Protein AF-A0A850T6Z0-F1 (afdb_monomer_lite)

Secondary structure (DSSP, 8-state):
-EE-TTT---TTHHHHHHHHHHHS-EEEEEEEET-----TT-EEEEEEPSSSS-EEEEEEEESS--EEEE-SSHHHHHTT-EEEEEEEEEEEE-SS-SEES---TT-------------

Foldseek 3Di:
DEDECVVDPDPCQVVQQVCLVVVQWDKDKDFPAPDQPADFQDKDWYWYDDDPQTATFWIWTFHDGWDWDADPDPVSSVVVDTTTITIIIISGGHPGHPGGPDDPPPPPPPPPPDDDDDD

pLDDT: mean 87.91, std 16.51, range [40.75, 98.62]

InterPro domains:
  IPR015947 PUA-like superfamily [SSF88697] (1-88)

Structure (mmCIF, N/CA/C/O backbone):
data_AF-A0A850T6Z0-F1
#
_entry.id   AF-A0A850T6Z0-F1
#
loop_
_atom_site.group_PDB
_atom_site.id
_atom_site.type_symbol
_atom_site.label_atom_id
_atom_site.label_alt_id
_atom_site.label_comp_id
_atom_site.label_asym_id
_atom_site.label_entity_id
_atom_site.label_seq_id
_atom_site.pdbx_PDB_ins_code
_atom_site.Cartn_x
_atom_site.Cartn_y
_atom_site.Cartn_z
_atom_site.occupancy
_atom_site.B_iso_or_equiv
_atom_site.auth_seq_id
_atom_site.auth_comp_id
_atom_site.auth_asym_id
_atom_site.auth_atom_id
_atom_site.pdbx_PDB_model_num
ATOM 1 N N . MET A 1 1 ? -3.749 -6.190 -0.958 1.00 91.56 1 MET A N 1
ATOM 2 C CA . MET A 1 1 ? -2.468 -5.485 -0.716 1.00 91.56 1 MET A CA 1
ATOM 3 C C . MET A 1 1 ? -2.176 -5.512 0.775 1.00 91.56 1 MET A C 1
ATOM 5 O O . MET A 1 1 ? -3.114 -5.726 1.536 1.00 91.56 1 MET A O 1
ATOM 9 N N . ALA A 1 2 ? -0.925 -5.341 1.208 1.00 94.94 2 ALA A N 1
ATOM 10 C CA . ALA A 1 2 ? -0.590 -5.418 2.630 1.00 94.94 2 ALA A CA 1
ATOM 11 C C . ALA A 1 2 ? 0.455 -4.383 3.056 1.00 94.94 2 ALA A C 1
ATOM 13 O O . ALA A 1 2 ? 1.305 -3.999 2.256 1.00 94.94 2 ALA A O 1
ATOM 14 N N . TRP A 1 3 ? 0.387 -3.993 4.326 1.00 94.50 3 TRP A N 1
ATOM 15 C CA . TRP A 1 3 ? 1.356 -3.157 5.025 1.00 94.50 3 TRP A CA 1
ATOM 16 C C . TRP A 1 3 ? 1.671 -3.777 6.388 1.00 94.50 3 TRP A C 1
ATOM 18 O O . TRP A 1 3 ? 0.767 -4.249 7.071 1.00 94.50 3 TRP A O 1
ATOM 28 N N . ASN A 1 4 ? 2.937 -3.773 6.795 1.00 94.19 4 ASN A N 1
ATOM 29 C CA . ASN A 1 4 ? 3.382 -4.228 8.105 1.00 94.19 4 ASN A CA 1
ATOM 30 C C . ASN A 1 4 ? 4.110 -3.083 8.831 1.00 94.19 4 ASN A C 1
ATOM 32 O O . ASN A 1 4 ? 5.269 -2.817 8.503 1.00 94.19 4 ASN A O 1
ATOM 36 N N . PRO A 1 5 ? 3.478 -2.440 9.830 1.00 93.25 5 PRO A N 1
ATOM 37 C CA . PRO A 1 5 ? 4.073 -1.310 10.542 1.00 93.25 5 PRO A CA 1
ATOM 38 C C . PRO A 1 5 ? 5.343 -1.669 11.321 1.00 93.25 5 PRO A C 1
ATOM 40 O O . PRO A 1 5 ? 6.142 -0.782 11.595 1.00 93.25 5 PRO A O 1
ATOM 43 N N . SER A 1 6 ? 5.562 -2.945 11.675 1.00 91.88 6 SER A N 1
ATOM 44 C CA . SER A 1 6 ? 6.793 -3.354 12.371 1.00 91.88 6 SER A CA 1
ATOM 45 C C . SER A 1 6 ? 7.993 -3.512 11.441 1.00 91.88 6 SER A C 1
ATOM 47 O O . SER A 1 6 ? 9.121 -3.611 11.915 1.00 91.88 6 SER A O 1
ATOM 49 N N . ARG A 1 7 ? 7.760 -3.563 10.124 1.00 90.12 7 ARG A N 1
ATOM 50 C CA . ARG A 1 7 ? 8.812 -3.701 9.109 1.00 90.12 7 ARG A CA 1
ATOM 51 C C . ARG A 1 7 ? 8.993 -2.439 8.279 1.00 90.12 7 ARG A C 1
ATOM 53 O O . ARG A 1 7 ? 10.107 -2.170 7.842 1.00 90.12 7 ARG A O 1
ATOM 60 N N . TRP A 1 8 ? 7.913 -1.697 8.037 1.00 89.06 8 TRP A N 1
ATOM 61 C CA . TRP A 1 8 ? 7.896 -0.575 7.101 1.00 89.06 8 TRP A CA 1
ATOM 62 C C . TRP A 1 8 ? 7.162 0.608 7.720 1.00 89.06 8 TRP A C 1
ATOM 64 O O . TRP A 1 8 ? 5.950 0.552 7.944 1.00 89.06 8 TRP A O 1
ATOM 74 N N . SER A 1 9 ? 7.894 1.687 7.985 1.00 89.62 9 SER A N 1
ATOM 75 C CA . SER A 1 9 ? 7.298 2.949 8.409 1.00 89.62 9 SER A CA 1
ATOM 76 C C . SER A 1 9 ? 6.499 3.571 7.263 1.00 89.62 9 SER A C 1
ATOM 78 O O . SER A 1 9 ? 6.878 3.486 6.096 1.00 89.62 9 SER A O 1
ATOM 80 N N . TRP A 1 10 ? 5.374 4.199 7.603 1.00 92.38 10 TRP A N 1
ATOM 81 C CA . TRP A 1 10 ? 4.542 4.937 6.655 1.00 92.38 10 TRP A CA 1
ATOM 82 C C . TRP A 1 10 ? 4.304 6.343 7.195 1.00 92.38 10 TRP A C 1
ATOM 84 O O . TRP A 1 10 ? 3.271 6.652 7.786 1.00 92.38 10 TRP A O 1
ATOM 94 N N . ASN A 1 11 ? 5.326 7.182 7.049 1.00 93.12 11 ASN A N 1
ATOM 95 C CA . ASN A 1 11 ? 5.377 8.494 7.696 1.00 93.12 11 ASN A CA 1
ATOM 96 C C . ASN A 1 11 ? 4.278 9.445 7.195 1.00 93.12 11 ASN A C 1
ATOM 98 O O . ASN A 1 11 ? 3.772 10.250 7.969 1.00 93.12 11 ASN A O 1
ATOM 102 N N . SER A 1 12 ? 3.870 9.310 5.931 1.00 95.44 12 SER A N 1
ATOM 103 C CA . SER A 1 12 ? 2.843 10.131 5.279 1.00 95.44 12 SER A CA 1
ATOM 104 C C . SER A 1 12 ? 1.402 9.673 5.537 1.00 95.44 12 SER A C 1
ATOM 106 O O . SER A 1 12 ? 0.475 10.3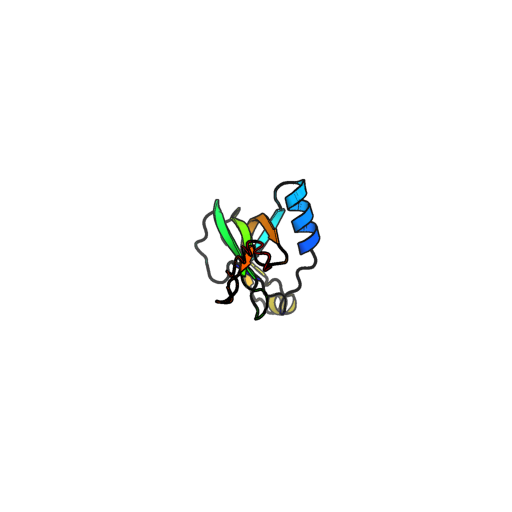31 5.069 1.00 95.44 12 SER A O 1
ATOM 108 N N . LEU A 1 13 ? 1.170 8.581 6.280 1.00 96.56 13 LEU A N 1
ATOM 109 C CA . LEU A 1 13 ? -0.177 8.016 6.448 1.00 96.56 13 LEU A CA 1
ATOM 110 C C . LEU A 1 13 ? -1.177 9.032 7.031 1.00 96.56 13 LEU A C 1
ATOM 112 O O . LEU A 1 13 ? -2.327 9.084 6.602 1.00 96.56 13 LEU A O 1
ATOM 116 N N . ASN A 1 14 ? -0.758 9.861 7.992 1.00 97.50 14 ASN A N 1
ATOM 117 C CA . ASN A 1 14 ? -1.635 10.871 8.600 1.00 97.50 14 ASN A CA 1
ATOM 118 C C . ASN A 1 14 ? -2.057 11.940 7.596 1.00 97.50 14 ASN A C 1
ATOM 120 O O . ASN A 1 14 ? -3.243 12.252 7.489 1.00 97.50 14 ASN A O 1
ATOM 124 N N . ASP A 1 15 ? -1.088 12.454 6.846 1.00 98.06 15 ASP A N 1
ATOM 125 C CA . ASP A 1 15 ? -1.303 13.499 5.850 1.00 98.06 15 ASP A CA 1
ATOM 126 C C . ASP A 1 15 ? -2.204 12.981 4.730 1.00 98.06 15 ASP A C 1
ATOM 128 O O . ASP A 1 15 ? -3.096 13.680 4.259 1.00 98.06 15 ASP A O 1
ATOM 132 N N . GLN A 1 16 ? -2.035 11.715 4.351 1.00 98.25 16 GLN A N 1
ATOM 133 C CA . GLN A 1 16 ? -2.876 11.043 3.367 1.00 98.25 16 GLN A CA 1
ATOM 134 C C . GLN A 1 16 ? -4.307 10.825 3.860 1.00 98.25 16 GLN A C 1
ATOM 136 O O . GLN A 1 16 ? -5.246 11.035 3.095 1.00 98.25 16 GLN A O 1
ATOM 141 N N . ILE A 1 17 ? -4.504 10.456 5.131 1.00 98.50 17 ILE A N 1
ATOM 142 C CA . ILE A 1 17 ? -5.843 10.379 5.735 1.00 98.50 17 ILE A CA 1
ATOM 143 C C . ILE A 1 17 ? -6.518 11.756 5.687 1.00 98.50 17 ILE A C 1
ATOM 145 O O . ILE A 1 17 ? -7.659 11.864 5.236 1.00 98.50 17 ILE A O 1
ATOM 149 N N . GLN A 1 18 ? -5.809 12.818 6.077 1.00 98.31 18 GLN A N 1
ATOM 150 C CA . GLN A 1 18 ? -6.323 14.187 6.009 1.00 98.31 18 GLN A CA 1
ATOM 151 C C . GLN A 1 18 ? -6.598 14.626 4.561 1.00 98.31 18 GLN A C 1
ATOM 153 O O . GLN A 1 18 ? -7.607 15.274 4.269 1.00 98.31 18 GLN A O 1
ATOM 158 N N . GLN A 1 19 ? -5.737 14.245 3.620 1.00 98.25 19 GLN A N 1
ATOM 159 C CA . GLN A 1 19 ? -5.934 14.511 2.201 1.00 98.25 19 GLN A CA 1
ATOM 160 C C . GLN A 1 19 ? -7.182 13.805 1.668 1.00 98.25 19 GLN A C 1
ATOM 162 O O . GLN A 1 19 ? -7.952 14.414 0.933 1.00 98.25 19 GLN A O 1
ATOM 167 N N . ILE A 1 20 ? -7.421 12.550 2.043 1.00 98.44 20 ILE A N 1
ATOM 168 C CA . ILE A 1 20 ? -8.637 11.829 1.660 1.00 98.44 20 ILE A CA 1
ATOM 169 C C . ILE A 1 20 ? -9.873 12.529 2.235 1.00 98.44 20 ILE A C 1
ATOM 171 O O . ILE A 1 20 ? -10.848 12.712 1.516 1.00 98.44 20 ILE A O 1
ATOM 175 N N . GLN A 1 21 ? -9.831 12.976 3.491 1.00 97.75 21 GLN A N 1
ATOM 176 C CA . GLN A 1 21 ? -10.948 13.698 4.112 1.00 97.75 21 GLN A CA 1
ATOM 177 C C . GLN A 1 21 ? -11.267 15.026 3.409 1.00 97.75 21 GLN A C 1
ATOM 179 O O . GLN A 1 21 ? -12.425 15.424 3.351 1.00 97.75 21 GLN A O 1
ATOM 184 N N . THR A 1 22 ? -10.253 15.706 2.868 1.00 98.00 22 THR A N 1
ATOM 185 C CA . THR A 1 22 ? -10.403 17.035 2.248 1.00 98.00 22 THR A CA 1
ATOM 186 C C . THR A 1 22 ? -10.627 16.989 0.736 1.00 98.00 22 THR A C 1
ATOM 188 O O . THR A 1 22 ? -11.381 17.798 0.205 1.00 98.00 22 THR A O 1
ATOM 191 N N . LYS A 1 23 ? -9.984 16.054 0.029 1.00 98.06 23 LYS A N 1
ATOM 192 C CA . LYS A 1 23 ? -9.984 15.940 -1.442 1.00 98.06 23 LYS A CA 1
ATOM 193 C C . LYS A 1 23 ? -10.696 14.686 -1.961 1.00 98.06 23 LYS A C 1
ATOM 195 O O . LYS A 1 23 ? -10.796 14.493 -3.168 1.00 98.06 23 LYS A O 1
ATOM 200 N N . GLY A 1 24 ? -11.135 13.793 -1.076 1.00 97.88 24 GLY A N 1
ATOM 201 C CA . GLY A 1 24 ? -11.819 12.538 -1.404 1.00 97.88 24 GLY A CA 1
ATOM 202 C C . GLY A 1 24 ? -10.903 11.380 -1.817 1.00 97.88 24 GLY A C 1
ATOM 203 O O . GLY A 1 24 ? -11.358 10.235 -1.880 1.00 97.88 24 GLY A O 1
ATOM 204 N N . SER A 1 25 ? -9.622 11.638 -2.112 1.00 98.31 25 SER A N 1
ATOM 205 C CA . SER A 1 25 ? -8.655 10.584 -2.434 1.00 98.31 25 SER A CA 1
ATOM 206 C C . SER A 1 25 ? -7.190 11.025 -2.365 1.00 98.31 25 SER A C 1
ATOM 208 O O . SER A 1 25 ? -6.870 12.218 -2.368 1.00 98.31 25 SER A O 1
ATOM 210 N N . VAL A 1 26 ? -6.297 10.036 -2.360 1.00 98.31 26 VAL A N 1
ATOM 211 C CA . VAL A 1 26 ? -4.863 10.192 -2.623 1.00 98.31 26 VAL A CA 1
ATOM 212 C C . VAL A 1 26 ? -4.384 9.085 -3.559 1.00 98.31 26 VAL A C 1
ATOM 214 O O . VAL A 1 26 ? -4.935 7.984 -3.555 1.00 98.31 26 VAL A O 1
ATOM 217 N N . GLU A 1 27 ? -3.377 9.378 -4.376 1.00 97.75 27 GLU A N 1
ATOM 218 C CA . GLU A 1 27 ? -2.772 8.414 -5.293 1.00 97.75 27 GLU A CA 1
ATOM 219 C C . GLU A 1 27 ? -1.375 8.039 -4.810 1.00 97.75 27 GLU A C 1
ATOM 221 O O . GLU A 1 27 ? -0.574 8.913 -4.486 1.00 97.75 27 GLU A O 1
ATOM 226 N N . GLU A 1 28 ? -1.083 6.741 -4.757 1.00 94.94 28 GLU A N 1
ATOM 227 C CA . GLU A 1 28 ? 0.210 6.238 -4.301 1.00 94.94 28 GLU A CA 1
ATOM 228 C C . GLU A 1 28 ? 0.569 4.921 -5.003 1.00 94.94 28 GLU A C 1
ATOM 230 O O . GLU A 1 28 ? -0.314 4.080 -5.226 1.00 94.94 28 GLU A O 1
ATOM 235 N N . PRO A 1 29 ? 1.846 4.699 -5.369 1.00 94.50 29 PRO A N 1
ATOM 236 C CA . PRO A 1 29 ? 2.288 3.396 -5.837 1.00 94.50 29 PRO A CA 1
ATOM 237 C C . PRO A 1 29 ? 2.221 2.374 -4.702 1.00 94.50 29 PRO A C 1
ATOM 239 O O . PRO A 1 29 ? 2.697 2.607 -3.593 1.00 94.50 29 PRO A O 1
ATOM 242 N N . TRP A 1 30 ? 1.684 1.194 -4.995 1.00 95.31 30 TRP A N 1
ATOM 243 C CA . TRP A 1 30 ? 1.590 0.108 -4.031 1.00 95.31 30 TRP A CA 1
ATOM 244 C C . TRP A 1 30 ? 2.087 -1.211 -4.609 1.00 95.31 30 TRP A C 1
ATOM 246 O O . TRP A 1 30 ? 1.766 -1.575 -5.743 1.00 95.31 30 TRP A O 1
ATOM 256 N N . THR A 1 31 ? 2.849 -1.970 -3.814 1.00 93.62 31 THR A N 1
ATOM 257 C CA . THR A 1 31 ? 3.291 -3.311 -4.219 1.00 93.62 31 THR A CA 1
ATOM 258 C C . THR A 1 31 ? 2.115 -4.285 -4.279 1.00 93.62 31 THR A C 1
ATOM 260 O O . THR A 1 31 ? 1.356 -4.459 -3.321 1.00 93.62 31 THR A O 1
ATOM 263 N N . CYS A 1 32 ? 1.970 -4.966 -5.412 1.00 93.31 32 CYS A N 1
ATOM 264 C CA . CYS A 1 32 ? 0.978 -6.023 -5.609 1.00 93.31 32 CYS A CA 1
ATOM 265 C C . CYS A 1 32 ? 1.569 -7.429 -5.391 1.00 93.31 32 CYS A C 1
ATOM 267 O O . CYS A 1 32 ? 0.937 -8.436 -5.719 1.00 93.31 32 CYS A O 1
ATOM 269 N N . GLY A 1 33 ? 2.762 -7.509 -4.787 1.00 89.19 33 GLY A N 1
ATOM 270 C CA . GLY A 1 33 ? 3.467 -8.763 -4.543 1.00 89.19 33 GLY A CA 1
ATOM 271 C C . GLY A 1 33 ? 3.799 -9.472 -5.855 1.00 89.19 33 GLY A C 1
ATOM 272 O O . GLY A 1 33 ? 4.344 -8.870 -6.778 1.00 89.19 33 GLY A O 1
ATOM 273 N N . ASN A 1 34 ? 3.442 -10.753 -5.950 1.00 87.12 34 ASN A N 1
ATOM 274 C CA . ASN A 1 34 ? 3.704 -11.568 -7.139 1.00 87.12 34 ASN A CA 1
ATOM 275 C C . ASN A 1 34 ? 2.606 -11.476 -8.210 1.00 87.12 34 ASN A C 1
ATOM 277 O O . ASN A 1 34 ? 2.753 -12.091 -9.265 1.00 87.12 34 ASN A O 1
ATOM 281 N N . ARG A 1 35 ? 1.516 -10.733 -7.965 1.00 88.44 35 ARG A N 1
ATOM 282 C CA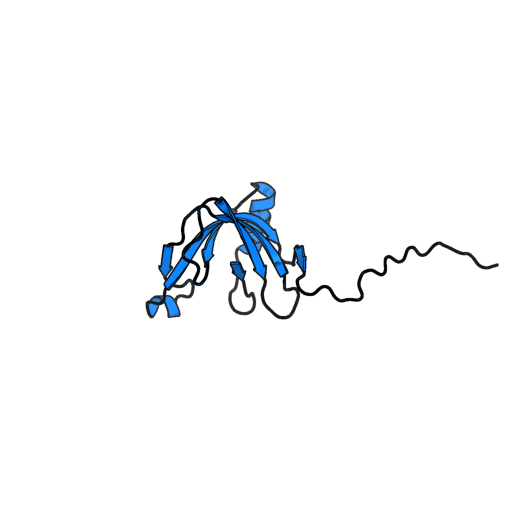 . ARG A 1 35 ? 0.428 -10.596 -8.939 1.00 88.44 35 ARG A CA 1
ATOM 283 C C . ARG A 1 35 ? 0.921 -9.826 -10.168 1.00 88.44 35 ARG A C 1
ATOM 285 O O . ARG A 1 35 ? 1.571 -8.793 -10.028 1.00 88.44 35 ARG A O 1
ATOM 292 N N . LYS A 1 36 ? 0.611 -10.341 -11.359 1.00 87.75 36 LYS A N 1
ATOM 293 C CA . LYS A 1 36 ? 0.944 -9.716 -12.657 1.00 87.75 36 LYS A CA 1
ATOM 294 C C . LYS A 1 36 ? -0.308 -9.332 -13.451 1.00 87.75 36 LYS A C 1
ATOM 296 O O . LYS A 1 36 ? -0.249 -8.492 -14.333 1.00 87.75 36 LYS A O 1
ATOM 301 N N . ASP A 1 37 ? -1.435 -9.916 -13.079 1.00 90.62 37 ASP A N 1
ATOM 302 C CA . ASP A 1 37 ? -2.769 -9.784 -13.644 1.00 90.62 37 ASP A CA 1
ATOM 303 C C . ASP A 1 37 ? -3.659 -8.975 -12.687 1.00 90.62 37 ASP A C 1
ATOM 305 O O . ASP A 1 37 ? -4.504 -9.491 -11.955 1.00 90.62 37 ASP A O 1
ATOM 309 N N . LEU A 1 38 ? -3.424 -7.664 -12.636 1.00 93.00 38 LEU A N 1
ATOM 310 C CA . LEU A 1 38 ? -4.265 -6.746 -11.870 1.00 93.00 38 LEU A CA 1
ATOM 311 C C . LEU A 1 38 ? -4.747 -5.610 -12.784 1.00 93.00 38 LEU A C 1
ATOM 313 O O . LEU A 1 38 ? -4.045 -4.608 -12.913 1.00 93.00 38 LEU A O 1
ATOM 317 N N . PRO A 1 39 ? -5.916 -5.764 -13.433 1.00 94.50 39 PRO A N 1
ATOM 318 C CA . PRO A 1 39 ? -6.437 -4.779 -14.378 1.00 94.50 39 PRO A CA 1
ATOM 319 C C . PRO A 1 39 ? -6.646 -3.400 -13.748 1.00 94.50 39 PRO A C 1
ATOM 321 O O . PRO A 1 39 ? -6.905 -3.293 -12.544 1.00 94.50 39 PRO A O 1
ATOM 324 N N . ILE A 1 40 ? -6.605 -2.350 -14.569 1.00 97.81 40 ILE A N 1
ATOM 325 C CA . ILE A 1 40 ? -7.012 -0.990 -14.181 1.00 97.81 40 ILE A CA 1
ATOM 326 C C . ILE A 1 40 ? -8.483 -1.004 -13.735 1.00 97.81 40 ILE A C 1
ATOM 328 O O . ILE A 1 40 ? -9.310 -1.705 -14.312 1.00 97.81 40 ILE A O 1
ATOM 332 N N . GLY A 1 41 ? -8.811 -0.246 -12.688 1.00 97.88 41 GLY A N 1
ATOM 333 C CA . GLY A 1 41 ? -10.159 -0.180 -12.115 1.00 97.88 41 GLY A CA 1
ATOM 334 C C . GLY A 1 41 ? -10.483 -1.297 -11.116 1.00 97.88 41 GLY A C 1
ATOM 335 O O . GLY A 1 41 ? -11.565 -1.293 -10.525 1.00 97.88 41 GLY A O 1
ATOM 336 N N . SER A 1 42 ? -9.554 -2.223 -10.862 1.00 97.31 42 SER A N 1
ATOM 337 C CA . SER A 1 42 ? -9.730 -3.282 -9.865 1.00 97.31 42 SER A CA 1
ATOM 338 C C . SER A 1 42 ? -9.915 -2.695 -8.469 1.00 97.31 42 SER A C 1
ATOM 340 O O . SER A 1 42 ? -9.119 -1.866 -8.022 1.00 97.31 42 SER A O 1
ATOM 342 N N . ARG A 1 43 ? -10.926 -3.177 -7.739 1.00 97.69 43 ARG A N 1
ATOM 343 C CA . ARG A 1 43 ? -11.107 -2.861 -6.318 1.00 97.69 43 ARG A CA 1
ATOM 344 C C . ARG A 1 43 ? -9.999 -3.511 -5.501 1.00 97.69 43 ARG A C 1
ATOM 346 O O . ARG A 1 43 ? -9.762 -4.713 -5.619 1.00 97.69 43 ARG A O 1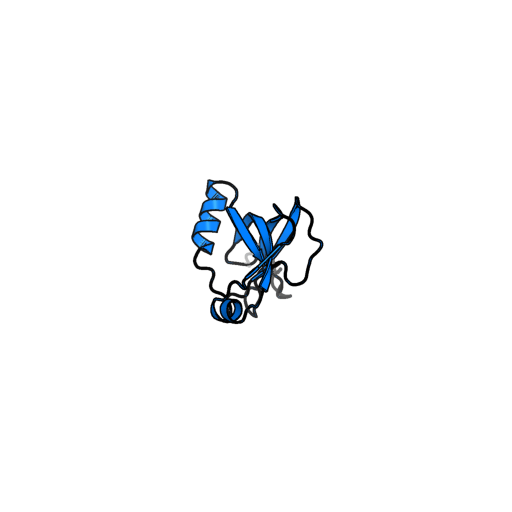
ATOM 353 N N . VAL A 1 44 ? -9.354 -2.733 -4.639 1.00 97.50 44 VAL A N 1
ATOM 354 C CA . VAL A 1 44 ? -8.293 -3.231 -3.761 1.00 97.50 44 VAL A CA 1
ATOM 355 C C . VAL A 1 44 ? -8.553 -2.868 -2.308 1.00 97.50 44 VAL A C 1
ATOM 357 O O . VAL A 1 44 ? -9.066 -1.794 -1.994 1.00 97.50 44 VAL A O 1
ATOM 360 N N . PHE A 1 45 ? -8.157 -3.785 -1.430 1.00 97.44 45 PHE A N 1
ATOM 361 C CA . PHE A 1 45 ? -8.175 -3.616 0.017 1.00 97.44 45 PHE A CA 1
ATOM 362 C C . PHE A 1 45 ? -6.745 -3.656 0.552 1.00 97.44 45 PHE A C 1
ATOM 364 O O . PHE A 1 45 ? -5.929 -4.498 0.134 1.00 97.44 45 PHE A O 1
ATOM 371 N N . LEU A 1 46 ? -6.452 -2.747 1.480 1.00 97.62 46 LEU A N 1
ATOM 372 C CA . LEU A 1 46 ? -5.184 -2.693 2.187 1.00 97.62 46 LEU A CA 1
ATOM 373 C C . LEU A 1 46 ? -5.314 -3.340 3.560 1.00 97.62 46 LEU A C 1
ATOM 375 O O . LEU A 1 46 ? -6.075 -2.879 4.408 1.00 97.62 46 LEU A O 1
ATOM 379 N N . PHE A 1 47 ? -4.541 -4.399 3.771 1.00 97.25 47 PHE A N 1
ATOM 380 C CA . PHE A 1 47 ? -4.499 -5.134 5.024 1.00 97.25 47 PHE A CA 1
ATOM 381 C C . PHE A 1 47 ? -3.294 -4.707 5.874 1.00 97.25 47 PHE A C 1
ATOM 383 O O . PHE A 1 47 ? -2.149 -4.844 5.439 1.00 97.25 47 PHE A O 1
ATOM 390 N N . LYS A 1 48 ? -3.540 -4.237 7.098 1.00 96.50 48 LYS A N 1
ATOM 391 C CA . LYS A 1 48 ? -2.520 -4.026 8.132 1.00 96.50 48 LYS A CA 1
ATOM 392 C C . LYS A 1 48 ? -2.171 -5.375 8.759 1.00 96.50 48 LYS A C 1
ATOM 394 O O . LYS A 1 48 ? -3.030 -6.022 9.350 1.00 96.50 48 LYS A O 1
ATOM 399 N N . GLN A 1 49 ? -0.926 -5.806 8.596 1.00 95.25 49 GLN A N 1
ATOM 400 C CA . GLN A 1 49 ? -0.350 -7.022 9.171 1.00 95.25 49 GLN A CA 1
ATOM 401 C C . GLN A 1 49 ? 0.143 -6.785 10.607 1.00 95.25 49 GLN A C 1
ATOM 403 O O . GLN A 1 49 ? 0.196 -5.654 11.085 1.00 95.25 49 GLN A O 1
ATOM 408 N N . GLY A 1 50 ? 0.549 -7.866 11.277 1.00 89.75 50 GLY A N 1
ATOM 409 C CA . GLY A 1 50 ? 1.036 -7.855 12.657 1.00 89.75 50 GLY A CA 1
ATOM 410 C C . GLY A 1 50 ? 0.136 -8.670 13.583 1.00 89.75 50 GLY A C 1
ATOM 411 O O . GLY A 1 50 ? -0.752 -9.383 13.121 1.00 89.75 50 GLY A O 1
ATOM 412 N N . THR A 1 51 ? 0.393 -8.588 14.888 1.00 76.62 51 THR A N 1
ATOM 413 C CA . THR A 1 51 ? -0.328 -9.359 15.919 1.00 76.62 51 THR A CA 1
ATOM 414 C C . THR A 1 51 ? -1.356 -8.540 16.696 1.00 76.62 51 THR A C 1
ATOM 416 O O . THR A 1 51 ? -2.225 -9.118 17.337 1.00 76.62 51 THR A O 1
ATOM 419 N N . LYS A 1 52 ? -1.288 -7.205 16.647 1.00 82.88 52 LYS A N 1
ATOM 420 C CA . LYS A 1 52 ? -2.246 -6.304 17.302 1.00 82.88 52 LYS A CA 1
ATOM 421 C C . LYS A 1 52 ? -2.918 -5.428 16.259 1.00 82.88 52 LYS A C 1
ATOM 423 O O . LYS A 1 52 ? -2.233 -4.908 15.381 1.00 82.88 52 LYS A O 1
ATOM 428 N N . GLN A 1 53 ? -4.238 -5.264 16.378 1.00 87.62 53 GLN A N 1
ATOM 429 C CA . GLN A 1 53 ? -5.036 -4.392 15.507 1.00 87.62 53 GLN A CA 1
ATOM 430 C C . GLN A 1 53 ? -4.742 -4.625 14.013 1.00 87.62 53 GLN A C 1
ATOM 432 O O . GLN A 1 53 ? -4.525 -3.680 13.251 1.00 87.62 53 GLN A O 1
ATOM 437 N N . ARG A 1 54 ? -4.679 -5.895 13.595 1.00 94.94 54 ARG A N 1
ATOM 438 C CA . ARG A 1 54 ? -4.584 -6.252 12.176 1.00 94.94 54 ARG A CA 1
ATOM 439 C C . ARG A 1 54 ? -5.971 -6.305 11.547 1.00 94.94 54 ARG A C 1
ATOM 441 O O . ARG A 1 54 ? -6.963 -6.601 12.214 1.00 94.94 54 ARG A O 1
ATOM 448 N N . GLY A 1 55 ? -6.040 -6.022 10.254 1.00 96.88 55 GLY A N 1
ATOM 449 C CA . GLY A 1 55 ? -7.299 -5.965 9.518 1.00 96.88 55 GLY A CA 1
ATOM 450 C C . GLY A 1 55 ? -7.249 -4.994 8.351 1.00 96.88 55 GLY A C 1
ATOM 451 O O . GLY A 1 55 ? -6.185 -4.494 7.983 1.00 96.88 55 GLY A O 1
ATOM 452 N N . ILE A 1 56 ? -8.402 -4.748 7.738 1.00 97.69 56 ILE A N 1
ATOM 453 C CA . ILE A 1 56 ? -8.503 -3.853 6.584 1.00 97.69 56 ILE A CA 1
ATOM 454 C C . ILE A 1 56 ? -8.481 -2.410 7.074 1.00 97.69 56 ILE A C 1
ATOM 456 O O . ILE A 1 56 ? -9.326 -2.009 7.871 1.00 97.69 56 ILE A O 1
ATOM 460 N N . ILE A 1 57 ? -7.530 -1.636 6.558 1.00 97.75 57 ILE A N 1
ATOM 461 C CA . ILE A 1 57 ? -7.345 -0.218 6.880 1.00 97.75 57 ILE A CA 1
ATOM 462 C C . ILE A 1 57 ? -7.539 0.700 5.674 1.00 97.75 57 ILE A C 1
ATOM 464 O O . ILE A 1 57 ? -7.510 1.912 5.832 1.00 97.75 57 ILE A O 1
ATOM 468 N N . GLY A 1 58 ? -7.696 0.152 4.468 1.00 97.94 58 GLY A N 1
ATOM 469 C CA . GLY A 1 58 ? -7.756 0.961 3.258 1.00 97.94 58 GLY A CA 1
ATOM 470 C C . GLY A 1 58 ? -8.560 0.327 2.138 1.00 97.94 58 GLY A C 1
ATOM 471 O O . GLY A 1 58 ? -8.613 -0.900 2.012 1.00 97.94 58 GLY A O 1
ATOM 472 N N . VAL A 1 59 ? -9.161 1.182 1.313 1.00 98.31 59 VAL A N 1
ATOM 473 C CA . VAL A 1 59 ? -9.944 0.805 0.132 1.00 98.31 59 VAL A CA 1
ATOM 474 C C . VAL A 1 59 ? -9.583 1.737 -1.015 1.00 98.31 59 VAL A C 1
ATOM 476 O O . VAL A 1 59 ? -9.531 2.959 -0.851 1.00 98.31 59 VAL A O 1
ATOM 479 N N . GLY A 1 60 ? -9.354 1.165 -2.192 1.00 98.19 60 GLY A N 1
ATOM 480 C CA . GLY A 1 60 ? -8.976 1.936 -3.367 1.00 98.19 60 GLY A CA 1
ATOM 481 C C . GLY A 1 60 ? -9.267 1.235 -4.683 1.00 98.19 60 GLY A C 1
ATOM 482 O O . GLY A 1 60 ? -9.883 0.165 -4.720 1.00 98.19 60 GLY A O 1
ATOM 483 N N . VAL A 1 61 ? -8.806 1.856 -5.763 1.00 98.38 61 VAL A N 1
ATOM 484 C CA . VAL A 1 61 ? -8.826 1.303 -7.122 1.00 98.38 61 VAL A CA 1
ATOM 485 C C . VAL A 1 61 ? -7.463 1.394 -7.773 1.00 98.38 61 VAL A C 1
ATOM 487 O O . VAL A 1 61 ? -6.733 2.360 -7.561 1.00 98.38 61 VAL A O 1
ATOM 490 N N . THR A 1 62 ? -7.126 0.410 -8.597 1.00 98.31 62 THR A N 1
ATOM 491 C CA . THR A 1 62 ? -5.932 0.490 -9.439 1.00 98.31 62 THR A CA 1
ATOM 492 C C . THR A 1 62 ? -6.114 1.505 -10.562 1.00 98.31 62 THR A C 1
ATOM 494 O O . THR A 1 62 ? -7.156 1.567 -11.212 1.00 98.31 62 THR A O 1
ATOM 497 N N . LEU A 1 63 ? -5.069 2.289 -10.805 1.00 98.25 63 LEU A N 1
ATOM 498 C CA . LEU A 1 63 ? -4.965 3.254 -11.902 1.00 98.25 63 LEU A CA 1
ATOM 499 C C . LEU A 1 63 ? -3.992 2.793 -12.991 1.00 98.25 63 LEU A C 1
ATOM 501 O O . LEU A 1 63 ? -3.921 3.399 -14.055 1.00 98.25 63 LEU A O 1
ATOM 505 N N . SER A 1 64 ? -3.229 1.733 -12.729 1.00 97.12 64 SER A N 1
ATOM 506 C CA . SER A 1 64 ? -2.291 1.152 -13.680 1.00 97.12 64 SER A CA 1
ATOM 507 C C . SER A 1 64 ? -2.285 -0.368 -13.588 1.00 97.12 64 SER A C 1
ATOM 509 O O . SER A 1 64 ? -2.637 -0.947 -12.559 1.00 97.12 64 SER A O 1
ATOM 511 N N . GLU A 1 65 ? -1.805 -0.998 -14.652 1.00 96.19 65 GLU A N 1
ATOM 512 C CA . GLU A 1 65 ? -1.378 -2.394 -14.620 1.00 96.19 65 GLU A CA 1
ATOM 513 C C . GLU A 1 65 ? -0.070 -2.548 -13.822 1.00 96.19 65 GLU A C 1
ATOM 515 O O . GLU A 1 65 ? 0.654 -1.555 -13.632 1.00 96.19 65 GLU A O 1
ATOM 520 N N . PRO A 1 66 ? 0.250 -3.763 -13.335 1.00 96.19 66 PRO A N 1
ATOM 521 C CA . PRO A 1 66 ? 1.493 -4.030 -12.627 1.00 96.19 66 PRO A CA 1
ATOM 522 C C . PRO A 1 66 ? 2.725 -3.736 -13.482 1.00 96.19 66 PRO A C 1
ATOM 524 O O . PRO A 1 66 ? 2.882 -4.265 -14.580 1.00 96.19 66 PRO A O 1
ATOM 527 N N . LYS A 1 67 ? 3.644 -2.939 -12.939 1.00 94.56 67 LYS A N 1
ATOM 528 C CA . LYS A 1 67 ? 4.962 -2.680 -13.525 1.00 94.56 67 LYS A CA 1
ATOM 529 C C . LYS A 1 67 ? 6.057 -3.085 -12.557 1.00 94.56 67 LYS A C 1
ATOM 531 O O . LYS A 1 67 ? 5.923 -2.918 -11.345 1.00 94.56 67 LYS A O 1
ATOM 536 N N . LYS A 1 68 ? 7.144 -3.628 -13.098 1.00 93.94 68 LYS A N 1
ATOM 537 C CA . LYS A 1 68 ? 8.316 -4.006 -12.313 1.00 93.94 68 LYS A CA 1
ATOM 538 C C . LYS A 1 68 ? 9.135 -2.752 -12.017 1.00 93.94 68 LYS A C 1
ATOM 540 O O . LYS A 1 68 ? 9.667 -2.145 -12.938 1.00 93.94 68 LYS A O 1
ATOM 545 N N . ASN A 1 69 ? 9.241 -2.404 -10.74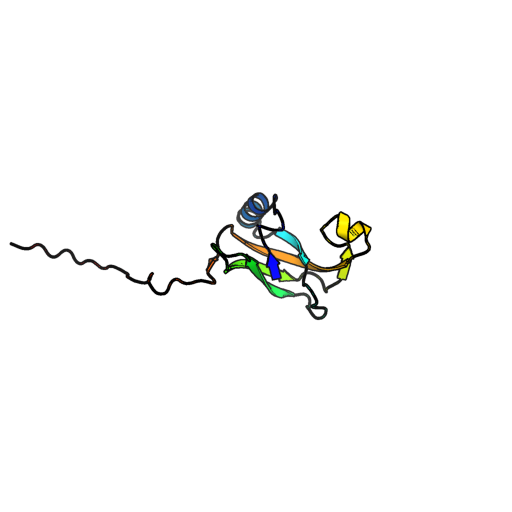3 1.00 92.62 69 ASN A N 1
ATOM 546 C CA . ASN A 1 69 ? 9.992 -1.255 -10.246 1.00 92.62 69 ASN A CA 1
ATOM 547 C C . ASN A 1 69 ? 11.057 -1.720 -9.241 1.00 92.62 69 ASN A C 1
ATOM 549 O O . ASN A 1 69 ? 10.916 -2.814 -8.680 1.00 92.62 69 ASN A O 1
ATOM 553 N N . PRO A 1 70 ? 12.109 -0.921 -8.982 1.00 92.31 70 PRO A N 1
ATOM 554 C CA . PRO A 1 70 ? 13.053 -1.201 -7.902 1.00 92.31 70 PRO A CA 1
ATOM 555 C C . PRO A 1 70 ? 12.339 -1.438 -6.568 1.00 92.31 70 PRO A C 1
ATOM 557 O O . PRO A 1 70 ? 11.249 -0.911 -6.324 1.00 92.31 70 PRO A O 1
ATOM 560 N N . HIS A 1 71 ? 12.934 -2.255 -5.699 1.00 89.94 71 HIS A N 1
ATOM 561 C CA . HIS A 1 71 ? 12.383 -2.471 -4.364 1.00 89.94 71 HIS A CA 1
ATOM 562 C C . HIS A 1 71 ? 12.274 -1.133 -3.607 1.00 89.94 71 HIS A C 1
ATOM 564 O O . HIS A 1 71 ? 13.149 -0.284 -3.704 1.00 89.94 71 HIS A O 1
ATOM 570 N N . TYR A 1 72 ? 11.229 -0.941 -2.799 1.00 83.44 72 TYR A N 1
ATOM 571 C CA . TYR A 1 72 ? 11.058 0.285 -1.993 1.00 83.44 72 TYR A CA 1
ATOM 572 C C . TYR A 1 72 ? 12.082 0.416 -0.847 1.00 83.44 72 TYR A C 1
ATOM 574 O O . TYR A 1 72 ? 12.103 1.419 -0.144 1.00 83.44 72 TYR A O 1
ATOM 582 N N . ASN A 1 73 ? 12.895 -0.618 -0.623 1.00 86.06 73 ASN A N 1
ATOM 583 C CA . ASN A 1 73 ? 13.987 -0.615 0.345 1.00 86.06 73 ASN A CA 1
ATOM 584 C C . ASN A 1 73 ? 15.265 -0.374 -0.461 1.00 86.06 73 ASN A C 1
ATOM 586 O O . ASN A 1 73 ? 15.510 -1.110 -1.418 1.00 86.06 73 ASN A O 1
ATOM 590 N N . SER A 1 74 ? 16.029 0.650 -0.088 1.00 87.06 74 SER A N 1
ATOM 591 C CA . SER A 1 74 ? 17.210 1.110 -0.824 1.00 87.06 74 SER A CA 1
ATOM 592 C C . SER A 1 74 ? 18.283 0.038 -0.970 1.00 87.06 74 SER A C 1
ATOM 594 O O . SER A 1 74 ? 18.855 -0.095 -2.047 1.00 87.06 74 SER A O 1
ATOM 596 N N . ASP A 1 75 ? 18.516 -0.750 0.076 1.00 90.69 75 ASP A N 1
ATOM 597 C CA . ASP A 1 75 ? 19.581 -1.754 0.103 1.00 90.69 75 ASP A CA 1
ATOM 598 C C . ASP A 1 75 ? 19.227 -2.901 -0.850 1.00 90.69 75 ASP A C 1
ATOM 600 O O . ASP A 1 75 ? 20.005 -3.271 -1.727 1.00 90.69 75 ASP A O 1
ATOM 604 N N . LEU A 1 76 ? 17.976 -3.369 -0.786 1.00 89.44 76 LEU A N 1
ATOM 605 C CA . LEU A 1 76 ? 17.459 -4.371 -1.719 1.00 89.44 76 LEU A CA 1
ATOM 606 C C . LEU A 1 76 ? 17.413 -3.846 -3.162 1.00 89.44 76 LEU A C 1
ATOM 608 O O . LEU A 1 76 ? 17.642 -4.605 -4.103 1.00 89.44 76 LEU A O 1
ATOM 612 N N . ALA A 1 77 ? 17.116 -2.561 -3.360 1.00 91.31 77 ALA A N 1
ATOM 613 C CA . ALA A 1 77 ? 17.159 -1.946 -4.682 1.00 91.31 77 ALA A CA 1
ATOM 614 C C . ALA A 1 77 ? 18.589 -1.900 -5.244 1.00 91.31 77 ALA A C 1
ATOM 616 O O . ALA A 1 77 ? 18.774 -2.191 -6.426 1.00 91.31 77 ALA A O 1
ATOM 617 N N . ALA A 1 78 ? 19.591 -1.599 -4.410 1.00 93.44 78 ALA A N 1
ATOM 618 C CA . ALA A 1 78 ? 21.004 -1.608 -4.789 1.00 93.44 78 ALA A CA 1
ATOM 619 C C . ALA A 1 78 ? 21.497 -3.016 -5.176 1.00 93.44 78 ALA A C 1
ATOM 621 O O . ALA A 1 78 ? 22.307 -3.156 -6.088 1.00 93.44 78 ALA A O 1
ATOM 622 N N . GLU A 1 79 ? 20.935 -4.067 -4.571 1.00 95.62 79 GLU A N 1
ATOM 623 C CA . GLU A 1 79 ? 21.138 -5.468 -4.975 1.00 95.62 79 GLU A CA 1
ATOM 624 C C . GLU A 1 79 ? 20.380 -5.869 -6.263 1.00 95.62 79 GLU A C 1
ATOM 626 O O . GLU A 1 79 ? 20.375 -7.038 -6.660 1.00 95.62 79 GLU A O 1
ATOM 631 N N . GLY A 1 80 ? 19.681 -4.934 -6.916 1.00 94.00 80 GLY A N 1
ATOM 632 C CA . GLY A 1 80 ? 18.901 -5.188 -8.129 1.00 94.00 80 GLY A CA 1
ATOM 633 C C . GLY A 1 80 ? 17.565 -5.900 -7.885 1.00 94.00 80 GLY A C 1
ATOM 634 O O . GLY A 1 80 ? 16.940 -6.393 -8.832 1.00 94.00 80 GLY A O 1
ATOM 635 N N . LYS A 1 81 ? 17.089 -5.976 -6.632 1.00 93.44 81 LYS A N 1
ATOM 636 C CA . LYS A 1 81 ? 15.760 -6.524 -6.334 1.00 93.44 81 LYS A CA 1
ATOM 637 C C . LYS A 1 81 ? 14.680 -5.568 -6.825 1.00 93.44 81 LYS A C 1
ATOM 639 O O . LYS A 1 81 ? 14.783 -4.345 -6.741 1.00 93.44 81 LYS A O 1
ATOM 644 N N . ALA A 1 82 ? 13.590 -6.158 -7.293 1.00 93.06 82 ALA A N 1
ATOM 645 C CA . ALA A 1 82 ? 12.466 -5.439 -7.862 1.00 93.06 82 ALA A CA 1
ATOM 646 C C . ALA A 1 82 ? 11.143 -6.042 -7.392 1.00 93.06 82 ALA A C 1
ATOM 648 O O . ALA A 1 82 ? 11.064 -7.227 -7.062 1.00 93.06 82 ALA A O 1
ATOM 649 N N . VAL A 1 83 ? 10.100 -5.220 -7.398 1.00 93.69 83 VAL A N 1
ATOM 650 C CA . VAL A 1 83 ? 8.735 -5.577 -7.011 1.00 93.69 83 VAL A CA 1
ATOM 651 C C . VAL A 1 83 ? 7.758 -5.157 -8.099 1.00 93.69 83 VAL A C 1
ATOM 653 O O . VAL A 1 83 ? 8.004 -4.201 -8.833 1.00 93.69 83 VAL A O 1
ATOM 656 N N . ASN A 1 84 ? 6.627 -5.853 -8.196 1.00 95.12 84 ASN A N 1
ATOM 657 C CA . ASN A 1 84 ? 5.535 -5.393 -9.042 1.00 95.12 84 ASN A CA 1
ATOM 658 C C . ASN A 1 84 ? 4.722 -4.343 -8.285 1.00 95.12 84 ASN A C 1
ATOM 660 O O . ASN A 1 84 ? 4.244 -4.598 -7.175 1.00 95.12 84 ASN A O 1
ATOM 664 N N . GLN A 1 85 ? 4.534 -3.178 -8.890 1.00 95.50 85 GLN A N 1
ATOM 665 C CA . GLN A 1 85 ? 3.757 -2.080 -8.331 1.00 95.50 85 GLN A CA 1
ATOM 666 C C . GLN A 1 85 ? 2.645 -1.654 -9.277 1.00 95.50 85 GLN A C 1
ATOM 668 O O . GLN A 1 85 ? 2.780 -1.729 -10.496 1.00 95.50 85 GLN A O 1
ATOM 673 N N . VAL A 1 86 ? 1.559 -1.176 -8.687 1.00 96.94 86 VAL A N 1
ATOM 674 C CA . VAL A 1 86 ? 0.475 -0.477 -9.376 1.00 96.94 86 VAL A CA 1
ATOM 675 C C . VAL A 1 86 ? 0.273 0.877 -8.720 1.00 96.94 86 VAL A C 1
ATOM 677 O O . VAL A 1 86 ? 0.460 1.002 -7.511 1.00 96.94 86 VAL A O 1
ATOM 680 N N . ASN A 1 87 ? -0.156 1.875 -9.482 1.00 97.50 87 ASN A N 1
ATOM 681 C CA . ASN A 1 87 ? -0.680 3.098 -8.887 1.00 97.50 87 ASN A CA 1
ATOM 682 C C . ASN A 1 87 ? -2.078 2.815 -8.342 1.00 97.50 87 ASN A C 1
ATOM 684 O O . ASN A 1 87 ? -2.908 2.218 -9.033 1.00 97.50 87 ASN A O 1
ATOM 688 N N . VAL A 1 88 ? -2.336 3.231 -7.108 1.00 98.19 88 VAL A N 1
ATOM 689 C CA . VAL A 1 88 ? -3.625 3.050 -6.444 1.00 98.19 88 VAL A CA 1
ATOM 690 C C . VAL A 1 88 ? -4.181 4.406 -6.069 1.00 98.19 88 VAL A C 1
ATOM 692 O O . VAL A 1 88 ? -3.487 5.207 -5.452 1.00 98.19 88 VAL A O 1
ATOM 695 N N . ARG A 1 89 ? -5.454 4.638 -6.389 1.00 98.62 89 ARG A N 1
ATOM 696 C CA . ARG A 1 89 ? -6.233 5.714 -5.783 1.00 98.62 89 ARG A CA 1
ATOM 697 C C . ARG A 1 89 ? -6.895 5.182 -4.526 1.00 98.62 89 ARG A C 1
ATOM 699 O O . ARG A 1 89 ? -7.823 4.378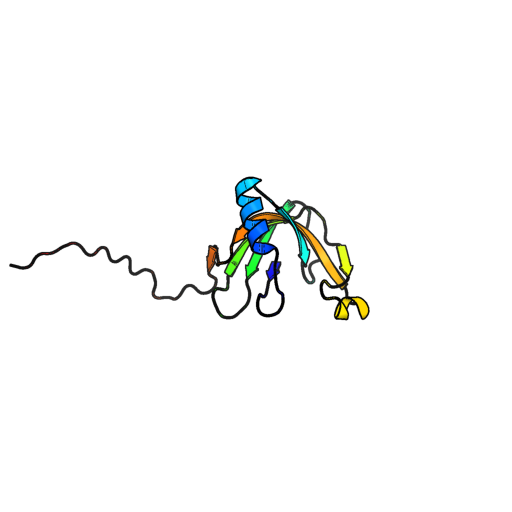 -4.613 1.00 98.62 89 ARG A O 1
ATOM 706 N N . TRP A 1 90 ? -6.418 5.618 -3.372 1.00 98.50 90 TRP A N 1
ATOM 707 C CA . TRP A 1 90 ? -7.048 5.349 -2.089 1.00 98.50 90 TRP A CA 1
ATOM 708 C C . TRP A 1 90 ? -8.156 6.367 -1.854 1.00 98.50 90 TRP A C 1
ATOM 710 O O . TRP A 1 90 ? -7.918 7.572 -1.879 1.00 98.50 90 TRP A O 1
ATOM 720 N N . ASN A 1 91 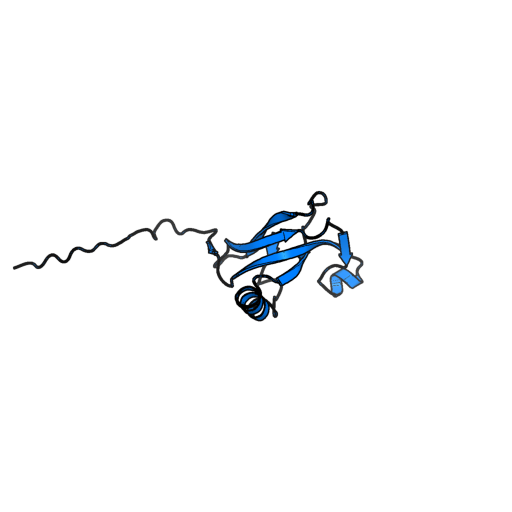? -9.371 5.881 -1.620 1.00 97.69 91 ASN A N 1
ATOM 721 C CA . ASN A 1 91 ? -10.519 6.711 -1.235 1.00 97.69 91 ASN A CA 1
ATOM 722 C C . ASN A 1 91 ? -10.809 6.621 0.265 1.00 97.69 91 ASN A C 1
ATOM 724 O O . ASN A 1 91 ? -11.661 7.336 0.779 1.00 97.69 91 ASN A O 1
ATOM 728 N N . LEU A 1 92 ? -10.126 5.709 0.954 1.00 98.19 92 LEU A N 1
ATOM 729 C CA . LEU A 1 92 ? -10.237 5.506 2.382 1.00 98.19 92 LEU A CA 1
ATOM 730 C C . LEU A 1 92 ? -8.925 4.901 2.888 1.00 98.19 92 LEU A C 1
ATOM 732 O O . LEU A 1 92 ? -8.411 3.944 2.303 1.00 98.19 92 LEU A O 1
ATOM 736 N N . LEU A 1 93 ? -8.412 5.476 3.973 1.00 98.31 93 LEU A N 1
ATOM 737 C CA . LEU A 1 93 ? -7.287 4.994 4.768 1.00 98.31 93 LEU A CA 1
ATOM 738 C C . LEU A 1 93 ? -7.602 5.244 6.248 1.00 98.31 93 LEU A C 1
ATOM 740 O O . LEU A 1 93 ? -8.296 6.204 6.585 1.00 98.31 93 LEU A O 1
ATOM 744 N N . ALA A 1 94 ? -7.082 4.396 7.128 1.00 97.38 94 ALA A N 1
ATOM 745 C CA . ALA A 1 94 ? -7.227 4.519 8.572 1.00 97.38 94 ALA A CA 1
ATOM 746 C C . ALA A 1 94 ? -5.980 4.001 9.301 1.00 97.38 94 ALA A C 1
ATOM 748 O O . ALA A 1 94 ? -5.242 3.155 8.798 1.00 97.38 94 ALA A O 1
ATOM 749 N N . LYS A 1 95 ? -5.754 4.494 10.524 1.00 95.00 95 LYS A N 1
ATOM 750 C CA . LYS A 1 95 ? -4.709 3.964 11.422 1.00 95.00 95 LYS A CA 1
ATOM 751 C C . LYS A 1 95 ? -5.089 2.608 12.006 1.00 95.00 95 LYS A C 1
ATOM 753 O O . LYS A 1 95 ? -4.242 1.723 12.174 1.00 95.00 95 LYS A O 1
ATOM 758 N N . GLU A 1 96 ? -6.371 2.481 12.325 1.00 94.56 96 GLU A N 1
ATOM 759 C CA . GLU A 1 96 ? -6.962 1.294 12.918 1.00 94.56 96 GLU A CA 1
ATOM 760 C C . GLU A 1 96 ? -7.818 0.536 11.910 1.00 94.56 96 GLU A C 1
ATOM 762 O O . GLU A 1 96 ? -8.368 1.155 10.993 1.00 94.56 96 GLU A O 1
ATOM 767 N N . PRO A 1 97 ? -7.928 -0.798 12.046 1.00 95.94 97 PRO A N 1
ATOM 768 C CA . PRO A 1 97 ? -8.777 -1.587 11.175 1.00 95.94 97 PRO A CA 1
ATOM 769 C C . PRO A 1 97 ? -10.222 -1.109 11.199 1.00 95.94 97 PRO A C 1
ATOM 771 O O . PRO A 1 97 ? -10.863 -1.059 12.244 1.00 95.94 97 PRO A O 1
ATOM 774 N N . ILE A 1 98 ? -10.739 -0.835 10.011 1.00 95.25 98 ILE A N 1
ATOM 775 C CA . ILE A 1 98 ? -12.157 -0.572 9.766 1.00 95.25 98 ILE A CA 1
ATOM 776 C C . ILE A 1 98 ? -12.913 -1.894 9.786 1.00 95.25 98 ILE A C 1
ATOM 778 O O . ILE A 1 98 ? -14.029 -1.979 10.286 1.00 95.25 98 ILE A O 1
ATOM 782 N N . ILE A 1 99 ? -12.262 -2.939 9.273 1.00 94.94 99 ILE A N 1
ATOM 783 C CA . ILE A 1 99 ? -12.689 -4.323 9.439 1.00 94.94 99 ILE A CA 1
ATOM 784 C C . ILE A 1 99 ? -11.561 -5.038 10.186 1.00 94.94 99 ILE A C 1
ATOM 786 O O . ILE A 1 99 ? -10.546 -5.384 9.565 1.00 94.94 99 ILE A O 1
ATOM 790 N N . PRO A 1 100 ? -11.689 -5.211 11.514 1.00 94.19 100 PRO A N 1
ATOM 791 C CA . PRO A 1 100 ? -10.753 -6.004 12.299 1.00 94.19 100 PRO A CA 1
ATOM 792 C C . PRO A 1 100 ? -10.694 -7.434 11.765 1.00 94.19 100 PRO A C 1
ATOM 794 O O . PRO A 1 100 ? -11.722 -8.029 11.455 1.00 94.19 100 PRO A O 1
ATOM 797 N N . TYR A 1 101 ? -9.487 -7.986 11.648 1.00 91.19 101 TYR A N 1
ATOM 798 C CA . TYR A 1 101 ? -9.325 -9.397 11.294 1.00 91.19 101 TYR A CA 1
ATOM 799 C C . TYR A 1 101 ? -9.628 -10.297 12.492 1.00 91.19 101 TYR A C 1
ATOM 801 O O . TYR A 1 101 ? -10.299 -11.316 12.365 1.00 91.19 101 TYR A O 1
ATOM 809 N N . ASP A 1 102 ? -9.142 -9.893 13.665 1.00 83.75 102 ASP A N 1
ATOM 810 C CA . ASP A 1 102 ? -9.424 -10.568 14.921 1.00 83.75 102 ASP A CA 1
ATOM 811 C C . ASP A 1 102 ? -10.642 -9.888 15.557 1.00 83.75 102 ASP A C 1
ATOM 813 O O . ASP A 1 102 ? -10.527 -8.840 16.191 1.00 83.75 102 ASP A O 1
ATOM 817 N N . VAL A 1 103 ? -11.826 -10.463 15.360 1.00 65.50 103 VAL A N 1
ATOM 818 C CA . VAL A 1 103 ? -12.994 -10.155 16.192 1.00 65.50 103 VAL A CA 1
ATOM 819 C C . VAL A 1 103 ? -12.876 -11.008 17.455 1.00 65.50 103 VAL A C 1
ATOM 821 O O . VAL A 1 103 ? -13.015 -12.230 17.360 1.00 65.50 103 VAL A O 1
ATOM 824 N N . PRO A 1 104 ? -12.582 -10.438 18.641 1.00 59.16 104 PRO A N 1
ATOM 825 C CA . PRO A 1 104 ? -12.666 -11.219 19.863 1.00 59.16 104 PRO A CA 1
ATOM 826 C C . PRO A 1 104 ? -14.108 -11.706 20.021 1.00 59.16 104 PRO A C 1
ATOM 828 O O . PRO A 1 104 ? -15.051 -10.916 19.978 1.00 59.16 104 PRO A O 1
ATOM 831 N N . MET A 1 105 ? -14.260 -13.012 20.236 1.00 51.72 105 MET A N 1
ATOM 832 C CA . MET A 1 105 ? -15.532 -13.740 20.353 1.00 51.72 105 MET A CA 1
ATOM 833 C C . MET A 1 105 ? -16.485 -13.193 21.444 1.00 51.72 105 MET A C 1
ATOM 835 O O . MET A 1 105 ? -17.625 -13.628 21.528 1.00 51.72 105 MET A O 1
ATOM 839 N N . CYS A 1 106 ? -16.057 -12.224 22.263 1.00 51.34 106 CYS A N 1
ATOM 840 C CA . CYS A 1 106 ? -16.792 -11.742 23.436 1.00 51.34 106 CYS A CA 1
ATOM 841 C C . CYS A 1 106 ? -17.283 -10.282 23.390 1.00 51.34 106 CYS A C 1
ATOM 843 O O . CYS A 1 106 ? -17.799 -9.809 24.399 1.00 51.34 106 CYS A O 1
ATOM 845 N N . LEU A 1 107 ? -17.175 -9.542 22.282 1.00 47.56 107 LEU A N 1
ATOM 846 C CA . LEU A 1 107 ? -17.624 -8.134 22.232 1.00 47.56 107 LEU A CA 1
ATOM 847 C C . LEU A 1 107 ? -18.887 -7.910 21.386 1.00 47.56 107 LEU A C 1
ATOM 849 O O . LEU A 1 107 ? -18.958 -7.005 20.568 1.00 47.56 107 LEU A O 1
ATOM 853 N N . PHE A 1 108 ? -19.923 -8.704 21.651 1.00 45.44 108 PHE A N 1
ATOM 854 C CA . PHE A 1 108 ? -21.314 -8.309 21.400 1.00 45.44 108 PHE A CA 1
ATOM 855 C C . PHE A 1 108 ? -22.174 -8.587 22.640 1.00 45.44 108 PHE A C 1
ATOM 857 O O . PHE A 1 108 ? -23.232 -9.198 22.559 1.00 45.44 108 PHE A O 1
ATOM 864 N N . VAL A 1 109 ? -21.739 -8.131 23.819 1.00 44.91 109 VAL A N 1
ATOM 865 C CA . VAL A 1 109 ? -22.687 -7.890 24.916 1.00 44.91 109 VAL A CA 1
ATOM 866 C C . VAL A 1 109 ? -23.153 -6.448 24.777 1.00 44.91 109 VAL A C 1
ATOM 868 O O . VAL A 1 109 ? -22.620 -5.532 25.400 1.00 44.91 109 VAL A O 1
ATOM 871 N N . ILE A 1 110 ? -24.145 -6.237 23.912 1.00 47.12 110 ILE A N 1
ATOM 872 C CA . ILE A 1 110 ? -24.975 -5.037 23.978 1.00 47.12 110 ILE A CA 1
ATOM 873 C C . ILE A 1 110 ? -25.762 -5.172 25.283 1.00 47.12 110 ILE A C 1
ATOM 875 O O . ILE A 1 110 ? -26.785 -5.845 25.352 1.00 47.12 110 ILE A O 1
ATOM 879 N N . THR A 1 111 ? -25.235 -4.600 26.361 1.00 41.41 111 THR A N 1
ATOM 880 C CA . THR A 1 111 ? -25.960 -4.460 27.622 1.00 41.41 111 THR A CA 1
ATOM 881 C C . THR A 1 111 ? -27.000 -3.355 27.450 1.00 41.41 111 THR A C 1
ATOM 883 O O . THR A 1 111 ? -26.781 -2.205 27.827 1.00 41.41 111 THR A O 1
ATOM 886 N N . THR A 1 112 ? -28.172 -3.708 26.930 1.00 51.34 112 THR A N 1
ATOM 887 C CA . THR A 1 112 ? -29.421 -3.052 27.325 1.00 51.34 112 THR A CA 1
ATOM 888 C C . THR A 1 112 ? -29.695 -3.456 28.774 1.00 51.34 112 THR A C 1
ATOM 890 O O . THR A 1 112 ? -30.434 -4.395 29.054 1.00 51.34 112 THR A O 1
ATOM 893 N N . ARG A 1 113 ? -29.060 -2.778 29.736 1.00 45.84 113 ARG A N 1
ATOM 894 C CA . ARG A 1 113 ? -29.529 -2.828 31.123 1.00 45.84 113 ARG A CA 1
ATOM 895 C C . ARG A 1 113 ? -30.731 -1.901 31.222 1.00 45.84 113 ARG A C 1
ATOM 897 O O . ARG A 1 113 ? -30.586 -0.690 31.353 1.00 45.84 113 ARG A O 1
ATOM 904 N N . HIS A 1 114 ? -31.916 -2.497 31.133 1.00 45.97 114 HIS A N 1
ATOM 905 C CA . HIS A 1 114 ? -33.120 -1.915 31.704 1.00 45.97 114 HIS A CA 1
ATOM 906 C C . HIS A 1 114 ? -32.841 -1.549 33.169 1.00 45.97 114 HIS A C 1
ATOM 908 O O . HIS A 1 114 ? -32.374 -2.385 33.945 1.00 45.97 114 HIS A O 1
ATOM 914 N N . LEU A 1 115 ? -33.121 -0.296 33.532 1.00 47.50 115 LEU A N 1
ATOM 915 C CA . LEU A 1 115 ? -33.287 0.110 34.921 1.00 47.50 115 LEU A CA 1
ATOM 916 C C . LEU A 1 115 ? -34.432 -0.707 35.533 1.00 47.50 115 LEU A C 1
ATOM 918 O O . LEU A 1 115 ? -35.580 -0.563 35.121 1.00 47.50 115 LEU A O 1
ATOM 922 N N . GLY A 1 116 ? -34.109 -1.545 36.515 1.00 46.50 116 GLY A N 1
ATOM 923 C CA . GLY A 1 116 ? -35.063 -2.168 37.426 1.00 46.50 116 GLY A CA 1
ATOM 924 C C . GLY A 1 116 ? -34.680 -1.792 38.851 1.00 46.50 116 GLY A C 1
ATOM 925 O O . GLY A 1 116 ? -33.671 -2.267 39.367 1.00 46.50 116 GLY A O 1
ATOM 926 N N . ILE A 1 117 ? -35.450 -0.874 39.427 1.00 48.28 117 ILE A N 1
ATOM 927 C CA . ILE A 1 117 ? -35.397 -0.433 40.823 1.00 48.28 117 ILE A CA 1
ATOM 928 C C . ILE A 1 117 ? -35.994 -1.557 41.679 1.00 48.28 117 ILE A C 1
ATOM 930 O O . ILE A 1 117 ? -37.081 -2.037 41.363 1.00 48.28 117 ILE A O 1
ATOM 934 N N . TRP A 1 118 ? -35.304 -1.964 42.744 1.00 40.75 118 TRP A N 1
ATOM 935 C CA . TRP A 1 118 ? -35.856 -2.846 43.775 1.00 40.75 118 TRP A CA 1
ATOM 936 C C . TRP A 1 118 ? -36.272 -1.985 44.975 1.00 40.75 118 TRP A C 1
ATOM 938 O O . TRP A 1 118 ? -35.437 -1.255 45.512 1.00 40.75 118 TRP A O 1
ATOM 948 N N . PHE A 1 119 ? -37.557 -2.049 45.334 1.00 52.12 119 PHE A N 1
ATOM 949 C CA . PHE A 1 119 ? -38.062 -1.769 46.682 1.00 52.12 119 PHE A CA 1
ATOM 950 C C . PHE A 1 119 ? -38.106 -3.082 47.465 1.00 52.12 119 PHE A C 1
ATOM 952 O O . PHE A 1 119 ? -38.344 -4.128 46.814 1.00 52.12 119 PHE A O 1
#

Sequence (119 aa):
MAWNPSRWSWNSLNDQIQQIQTKGSVEEPWTCGNRKDLPIGSRVFLFKQGTKQRGIIGVGVTLSEPKKNPHYNSDLAAEGKAVNQVNVRWNLLAKEPIIPYDVPMCLFVITTRHLGIWF

Radius of gyration: 19.26 Å; chains: 1; bounding box: 59×31×61 Å

Organism: NCBI:txid2292